Protein AF-A0A310SUK4-F1 (afdb_monomer)

pLDDT: mean 73.06, std 15.68, range [41.03, 94.56]

Solvent-accessible surface area (backbone atoms only — not comparable to full-atom values): 9564 Å² total; per-residue (Å²): 142,84,72,70,74,62,63,54,62,50,57,60,53,74,71,50,80,77,75,76,72,57,57,61,58,52,43,65,62,40,76,77,36,58,65,28,65,53,31,77,72,72,72,56,49,98,53,55,92,75,44,88,38,16,85,59,50,73,71,55,50,50,51,37,52,51,53,44,50,55,58,49,47,70,71,60,69,65,70,51,99,84,50,80,80,59,69,68,59,56,52,48,56,62,58,51,64,68,64,68,64,82,59,94,64,82,79,76,65,82,76,84,67,78,60,72,76,67,71,77,52,91,80,60,58,79,94,69,53,80,90,40,77,68,65,69,68,48,57,82,79,63,66,68,99,122

Secondary structure (DSSP, 8-state):
--STTHHHHHHHHHHHTTSS--HHHHHHHHTTSPB-HHHHHHS--TTGGG-SSB---HHHHHHHHHHHHHHHHHHH----TT-PPPHHHHHHHHHHHHHS------------PPPGGGGS-S---GGGS---HHHHH-TTTS----

InterPro domains:
  IPR000571 Zinc finger, CCCH-type [PS50103] (30-58)

Structure (mmCIF, N/CA/C/O backbone):
data_AF-A0A310SUK4-F1
#
_entry.id   AF-A0A310SUK4-F1
#
loop_
_atom_site.group_PDB
_atom_site.id
_atom_site.type_symbol
_atom_site.label_atom_id
_atom_site.label_alt_id
_atom_site.label_comp_id
_atom_site.label_asym_id
_atom_site.label_entity_id
_atom_site.label_seq_id
_atom_site.pdbx_PDB_ins_code
_atom_site.Cartn_x
_atom_site.Cartn_y
_atom_site.Cartn_z
_atom_site.occupancy
_atom_site.B_iso_or_equiv
_atom_site.auth_seq_id
_atom_site.auth_comp_id
_atom_site.auth_asym_id
_atom_site.auth_atom_id
_atom_site.pdbx_PDB_model_num
ATOM 1 N N . MET A 1 1 ? 23.719 1.588 -39.914 1.00 41.03 1 MET A N 1
ATOM 2 C CA . MET A 1 1 ? 23.801 2.744 -38.996 1.00 41.03 1 MET A CA 1
ATOM 3 C C . MET A 1 1 ? 22.376 2.987 -38.506 1.00 41.03 1 MET A C 1
ATOM 5 O O . MET A 1 1 ? 21.757 3.946 -38.916 1.00 41.03 1 MET A O 1
ATOM 9 N N . GLU A 1 2 ? 21.819 2.032 -37.750 1.00 47.81 2 GLU A N 1
ATOM 10 C CA . GLU A 1 2 ? 20.370 1.931 -37.449 1.00 47.81 2 GLU A CA 1
ATOM 11 C C . GLU A 1 2 ? 20.140 1.468 -35.995 1.00 47.81 2 GLU A C 1
ATOM 13 O O . GLU A 1 2 ? 19.254 0.678 -35.707 1.00 47.81 2 GLU A O 1
ATOM 18 N N . ILE A 1 3 ? 21.011 1.878 -35.067 1.00 46.72 3 ILE A N 1
ATOM 19 C CA . ILE A 1 3 ? 20.918 1.502 -33.637 1.00 46.72 3 ILE A CA 1
ATOM 20 C C . ILE A 1 3 ? 20.609 2.734 -32.762 1.00 46.72 3 ILE A C 1
ATOM 22 O O . ILE A 1 3 ? 20.245 2.612 -31.594 1.00 46.72 3 ILE A O 1
ATOM 26 N N . SER A 1 4 ? 20.705 3.937 -33.336 1.00 45.31 4 SER A N 1
ATOM 27 C CA . SER A 1 4 ? 20.603 5.201 -32.602 1.00 45.31 4 SER A CA 1
ATOM 28 C C . SER A 1 4 ? 19.164 5.702 -32.418 1.00 45.31 4 SER A C 1
ATOM 30 O O . SER A 1 4 ? 18.907 6.423 -31.462 1.00 45.31 4 SER A O 1
ATOM 32 N N . ASP A 1 5 ? 18.214 5.293 -33.267 1.00 50.06 5 ASP A N 1
ATOM 33 C CA . ASP A 1 5 ? 16.835 5.828 -33.265 1.00 50.06 5 ASP A CA 1
ATOM 34 C C . ASP A 1 5 ? 15.872 5.100 -32.307 1.00 50.06 5 ASP A C 1
ATOM 36 O O . ASP A 1 5 ? 14.727 5.516 -32.102 1.00 50.06 5 ASP A O 1
ATOM 40 N N . GLU A 1 6 ? 16.295 3.978 -31.726 1.00 49.41 6 GLU A N 1
ATOM 41 C CA . GLU A 1 6 ? 15.501 3.235 -30.736 1.00 49.41 6 GLU A CA 1
ATOM 42 C C . GLU A 1 6 ? 15.765 3.737 -29.306 1.00 49.41 6 GLU A C 1
ATOM 44 O O . GLU A 1 6 ? 14.847 3.781 -28.488 1.00 49.41 6 GLU A O 1
ATOM 49 N N . HIS A 1 7 ? 16.980 4.239 -29.046 1.00 47.38 7 HIS A N 1
ATOM 50 C CA . HIS A 1 7 ? 17.371 4.841 -27.765 1.00 47.38 7 HIS A CA 1
ATOM 51 C C . HIS A 1 7 ? 16.772 6.234 -27.514 1.00 47.38 7 HIS A C 1
ATOM 53 O O . HIS A 1 7 ? 16.741 6.691 -26.383 1.00 47.38 7 HIS A O 1
ATOM 59 N N . SER A 1 8 ? 16.279 6.940 -28.532 1.00 42.34 8 SER A N 1
ATOM 60 C CA . SER A 1 8 ? 15.606 8.231 -28.306 1.00 42.34 8 SER A CA 1
ATOM 61 C C . SER A 1 8 ? 14.113 8.072 -28.003 1.00 42.34 8 SER A C 1
ATOM 63 O O . SER A 1 8 ? 13.561 8.839 -27.221 1.00 42.34 8 SER A O 1
ATOM 65 N N . ARG A 1 9 ? 13.463 7.032 -28.547 1.00 49.94 9 ARG A N 1
ATOM 66 C CA . ARG A 1 9 ? 12.041 6.735 -28.285 1.00 49.94 9 ARG A CA 1
ATOM 67 C C . ARG A 1 9 ? 11.792 6.167 -26.886 1.00 49.94 9 ARG A C 1
ATOM 69 O O . ARG A 1 9 ? 10.697 6.320 -26.353 1.00 49.94 9 ARG A O 1
ATOM 76 N N . ASN A 1 10 ? 12.789 5.518 -26.286 1.00 45.78 10 ASN A N 1
ATOM 77 C CA . ASN A 1 10 ? 12.690 5.010 -24.917 1.00 45.78 10 ASN A CA 1
ATOM 78 C C . ASN A 1 10 ? 12.996 6.096 -23.855 1.00 45.78 10 ASN A C 1
ATOM 80 O O . ASN A 1 10 ? 12.380 6.072 -22.791 1.00 45.78 10 ASN A O 1
ATOM 84 N N . GLU A 1 11 ? 13.816 7.107 -24.161 1.00 45.19 11 GLU A N 1
ATOM 85 C CA . GLU A 1 11 ? 14.087 8.257 -23.281 1.00 45.19 11 GLU A CA 1
ATOM 86 C C . GLU A 1 11 ? 12.854 9.172 -23.120 1.00 45.19 11 GLU A C 1
ATOM 88 O O . GLU A 1 11 ? 12.536 9.586 -22.005 1.00 45.19 11 GLU A O 1
ATOM 93 N N . GLU A 1 12 ? 12.086 9.422 -24.190 1.00 42.16 12 GLU A N 1
ATOM 94 C CA . GLU A 1 12 ? 10.824 10.190 -24.118 1.00 42.16 12 GLU A CA 1
ATOM 95 C C . GLU A 1 12 ? 9.744 9.475 -23.284 1.00 42.16 12 GLU A C 1
ATOM 97 O O . GLU A 1 12 ? 8.929 10.121 -22.625 1.00 42.16 12 GLU A O 1
ATOM 102 N N . SER A 1 13 ? 9.793 8.141 -23.205 1.00 47.84 13 SER A N 1
ATOM 103 C CA . SER A 1 13 ? 8.885 7.351 -22.362 1.00 47.84 13 SER A CA 1
ATOM 104 C C . SER A 1 13 ? 9.195 7.442 -20.859 1.00 47.84 13 SER A C 1
ATOM 106 O O . SER A 1 13 ? 8.335 7.140 -20.031 1.00 47.84 13 SER A O 1
ATOM 108 N N . ARG A 1 14 ? 10.398 7.911 -20.485 1.00 47.94 14 ARG A N 1
ATOM 109 C CA . ARG A 1 14 ? 10.821 8.093 -19.085 1.00 47.94 14 ARG A CA 1
ATOM 110 C C . ARG A 1 14 ? 10.068 9.230 -18.384 1.00 47.94 14 ARG A C 1
ATOM 112 O O . ARG A 1 14 ? 10.015 9.253 -17.157 1.00 47.94 14 ARG A O 1
ATOM 119 N N . ILE A 1 15 ? 9.500 10.172 -19.143 1.00 45.66 15 ILE A N 1
ATOM 120 C CA . ILE A 1 15 ? 8.849 11.384 -18.612 1.00 45.66 15 ILE A CA 1
ATOM 121 C C . ILE A 1 15 ? 7.310 11.328 -18.730 1.00 45.66 15 ILE A C 1
ATOM 123 O O . ILE A 1 15 ? 6.623 12.081 -18.039 1.00 45.66 15 ILE A O 1
ATOM 127 N N . ASP A 1 16 ? 6.742 10.400 -19.508 1.00 47.91 16 ASP A N 1
ATOM 128 C CA . ASP A 1 16 ? 5.320 10.462 -19.896 1.00 47.91 16 ASP A CA 1
ATOM 129 C C . ASP A 1 16 ? 4.370 9.487 -19.165 1.00 47.91 16 ASP A C 1
ATOM 131 O O . ASP A 1 16 ? 3.154 9.652 -19.198 1.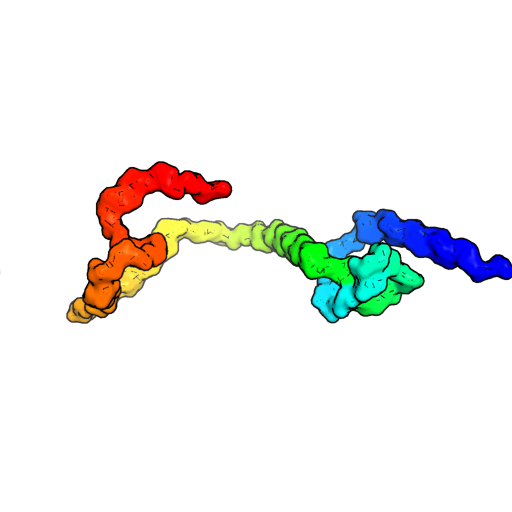00 47.91 16 ASP A O 1
ATOM 135 N N . SER A 1 17 ? 4.866 8.523 -18.378 1.00 52.19 17 SER A N 1
ATOM 136 C CA . SER A 1 17 ? 3.968 7.672 -17.561 1.00 52.19 17 SER A CA 1
ATOM 137 C C . SER A 1 17 ? 3.219 8.423 -16.444 1.00 52.19 17 SER A C 1
ATOM 139 O O . SER A 1 17 ? 2.376 7.831 -15.771 1.00 52.19 17 SER A O 1
ATOM 141 N N . SER A 1 18 ? 3.502 9.711 -16.230 1.00 52.47 18 SER A N 1
ATOM 142 C CA . SER A 1 18 ? 2.852 10.554 -15.220 1.00 52.47 18 SER A CA 1
ATOM 143 C C . SER A 1 18 ? 1.766 11.490 -15.771 1.00 52.47 18 SER A C 1
ATOM 145 O O . SER A 1 18 ? 1.032 12.076 -14.975 1.00 52.47 18 SER A O 1
ATOM 147 N N . HIS A 1 19 ? 1.595 11.607 -17.094 1.00 53.44 19 HIS A N 1
ATOM 148 C CA . HIS A 1 19 ? 0.638 12.541 -17.700 1.00 53.44 19 HIS A CA 1
ATOM 149 C C . HIS A 1 19 ? -0.622 11.825 -18.219 1.00 53.44 19 HIS A C 1
ATOM 151 O O . HIS A 1 19 ? -0.931 11.832 -19.405 1.00 53.44 19 HIS A O 1
ATOM 157 N N . GLY A 1 20 ? -1.407 11.239 -17.303 1.00 58.53 20 GLY A N 1
ATOM 158 C CA . GLY A 1 20 ? -2.840 10.996 -17.553 1.00 58.53 20 GLY A CA 1
ATOM 159 C C . GLY A 1 20 ? -3.348 9.552 -17.527 1.00 58.53 20 GLY A C 1
ATOM 160 O O . GLY A 1 20 ? -4.525 9.340 -17.812 1.00 58.53 20 GLY A O 1
ATOM 161 N N . ILE A 1 21 ? -2.529 8.562 -17.161 1.00 72.50 21 ILE A N 1
ATOM 162 C CA . ILE A 1 21 ? -3.017 7.186 -16.966 1.00 72.50 21 ILE A CA 1
ATOM 163 C C . ILE A 1 21 ? -3.713 7.079 -15.600 1.00 72.50 21 ILE A C 1
ATOM 165 O O . ILE A 1 21 ? -3.185 7.527 -14.581 1.00 72.50 21 ILE A O 1
A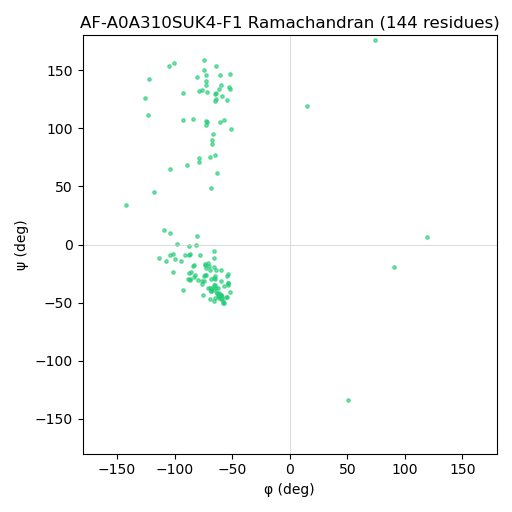TOM 169 N N . ASP A 1 22 ? -4.913 6.492 -15.569 1.00 83.19 22 ASP A N 1
ATOM 170 C CA . ASP A 1 22 ? -5.668 6.298 -14.328 1.00 83.19 22 ASP A CA 1
ATOM 171 C C . ASP A 1 22 ? -4.903 5.349 -13.375 1.00 83.19 22 ASP A C 1
ATOM 173 O O . ASP A 1 22 ? -4.596 4.219 -13.776 1.00 83.19 22 ASP A O 1
ATOM 177 N N . PRO A 1 23 ? -4.615 5.745 -12.115 1.00 85.94 23 PRO A N 1
ATOM 178 C CA . PRO A 1 23 ? -3.963 4.875 -11.132 1.00 85.94 23 PRO A CA 1
ATOM 179 C C . PRO A 1 23 ? -4.681 3.536 -10.925 1.00 85.94 23 PRO A C 1
ATOM 181 O O . PRO A 1 23 ? -4.032 2.550 -10.587 1.00 85.94 23 PRO A O 1
ATOM 184 N N . GLU A 1 24 ? -5.995 3.468 -11.152 1.00 89.19 24 GLU A N 1
ATOM 185 C CA . GLU A 1 24 ? -6.760 2.222 -11.050 1.00 89.19 24 GLU A CA 1
ATOM 186 C C . GLU A 1 24 ? -6.383 1.215 -12.149 1.00 89.19 24 GLU A C 1
ATOM 188 O O . GLU A 1 24 ? -6.266 0.015 -11.889 1.00 89.19 24 GLU A O 1
ATOM 193 N N . VAL A 1 25 ? -6.118 1.704 -13.364 1.00 88.81 25 VAL A N 1
ATOM 194 C CA . VAL A 1 25 ? -5.687 0.876 -14.500 1.00 88.81 25 VAL A CA 1
ATOM 195 C C . VAL A 1 25 ? -4.276 0.346 -14.260 1.00 88.81 25 VAL A C 1
ATOM 197 O O . VAL A 1 25 ? -4.055 -0.860 -14.381 1.00 88.81 25 VAL A O 1
ATOM 200 N N . ILE A 1 26 ? -3.356 1.219 -13.836 1.00 87.88 26 ILE A N 1
ATOM 201 C CA . ILE A 1 26 ? -1.974 0.841 -13.501 1.00 87.88 26 ILE A CA 1
ATOM 202 C C . ILE A 1 26 ? -1.976 -0.221 -12.404 1.00 87.88 26 ILE A C 1
ATOM 204 O O . ILE A 1 26 ? -1.331 -1.256 -12.537 1.00 87.88 26 ILE A O 1
ATOM 208 N N . LEU A 1 27 ? -2.738 -0.001 -11.331 1.00 90.62 27 LEU A N 1
ATOM 209 C CA . LEU A 1 27 ? -2.799 -0.934 -10.214 1.00 90.62 27 LEU A CA 1
ATOM 210 C C . LEU A 1 27 ? -3.290 -2.319 -10.652 1.00 90.62 27 LEU A C 1
ATOM 212 O O . LEU A 1 27 ? -2.716 -3.332 -10.248 1.00 90.62 27 LEU A O 1
ATOM 216 N N . LYS A 1 28 ? -4.337 -2.382 -11.480 1.00 89.56 28 LYS A N 1
ATOM 217 C CA . LYS A 1 28 ? -4.888 -3.650 -11.975 1.00 89.56 28 LYS A CA 1
ATOM 218 C C . LYS A 1 28 ? -3.875 -4.422 -12.821 1.00 89.56 28 LYS A C 1
ATOM 220 O O . LYS A 1 28 ? -3.777 -5.641 -12.696 1.00 89.56 28 LYS A O 1
ATOM 225 N N . GLU A 1 29 ? -3.143 -3.719 -13.675 1.00 87.38 29 GLU A N 1
ATOM 226 C CA . GLU A 1 29 ? -2.165 -4.328 -14.568 1.00 87.38 29 GLU A CA 1
ATOM 227 C C . GLU A 1 29 ? -0.884 -4.748 -13.829 1.00 87.38 29 GLU A C 1
ATOM 229 O O . GLU A 1 29 ? -0.388 -5.856 -14.027 1.00 87.38 29 GLU A O 1
ATOM 234 N N . GLU A 1 30 ? -0.369 -3.899 -12.943 1.00 89.81 30 GLU A N 1
ATOM 235 C CA . GLU A 1 30 ? 0.947 -4.075 -12.326 1.00 89.81 30 GLU A CA 1
ATOM 236 C C . GLU A 1 30 ? 0.918 -4.951 -11.069 1.00 89.81 30 GLU A C 1
ATOM 238 O O 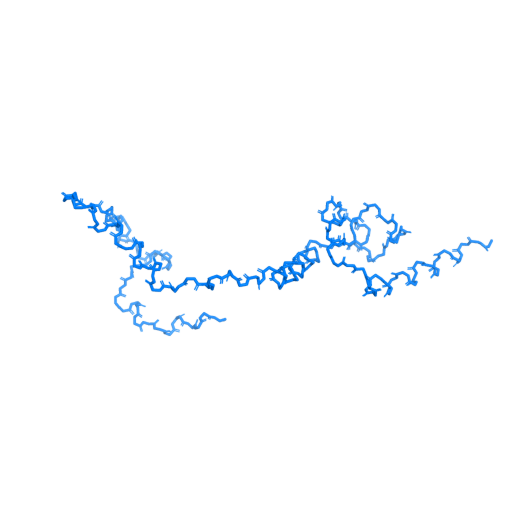. GLU A 1 30 ? 1.877 -5.675 -10.813 1.00 89.81 30 GLU A O 1
ATOM 243 N N . SER A 1 31 ? -0.187 -4.975 -10.313 1.00 89.19 31 SER A N 1
ATOM 244 C CA . SER A 1 31 ? -0.279 -5.751 -9.059 1.00 89.19 31 SER A CA 1
ATOM 245 C C . SER A 1 31 ? -0.158 -7.267 -9.238 1.00 89.19 31 SER A C 1
ATOM 247 O O . SER A 1 31 ? 0.177 -7.973 -8.288 1.00 89.19 31 SER A O 1
ATOM 249 N N . THR A 1 32 ? -0.425 -7.778 -10.443 1.00 89.69 32 THR A N 1
ATOM 250 C CA . THR A 1 32 ? -0.345 -9.214 -10.762 1.00 89.69 32 THR A CA 1
ATOM 251 C C . THR A 1 32 ? 0.950 -9.601 -11.477 1.00 89.69 32 THR A C 1
ATOM 253 O O . THR A 1 32 ? 1.266 -10.788 -11.591 1.00 89.69 32 THR A O 1
ATOM 256 N N . LYS A 1 33 ? 1.721 -8.615 -11.953 1.00 90.69 33 LYS A N 1
ATOM 257 C CA . LYS A 1 33 ? 2.988 -8.837 -12.651 1.00 90.69 33 LYS A CA 1
ATOM 258 C C . LYS A 1 33 ? 4.115 -9.089 -11.649 1.00 90.69 33 LYS A C 1
ATOM 260 O O . LYS A 1 33 ? 4.206 -8.484 -10.588 1.00 90.69 33 LYS A O 1
ATOM 265 N N . ILE A 1 34 ? 5.033 -9.974 -12.027 1.00 92.62 34 ILE A N 1
ATOM 266 C CA . ILE A 1 34 ? 6.272 -10.222 -11.277 1.00 92.62 34 ILE A CA 1
ATOM 267 C C . ILE A 1 34 ? 7.207 -9.016 -11.477 1.00 92.62 34 ILE A C 1
ATOM 269 O O . ILE A 1 34 ? 7.288 -8.530 -12.608 1.00 92.62 34 ILE A O 1
ATOM 273 N N . PRO A 1 35 ? 7.939 -8.547 -10.449 1.00 91.75 35 PRO A N 1
ATOM 274 C CA . PRO A 1 35 ? 8.850 -7.411 -10.577 1.00 91.75 35 PRO A CA 1
ATOM 275 C C . PRO A 1 35 ? 9.959 -7.640 -11.615 1.00 91.75 35 PRO A C 1
ATOM 277 O O . PRO A 1 35 ? 10.591 -8.698 -11.673 1.00 91.75 35 PRO A O 1
ATOM 280 N N . CYS A 1 36 ? 10.234 -6.613 -12.416 1.00 93.38 36 CYS A N 1
ATOM 281 C CA . CYS A 1 36 ? 11.301 -6.589 -13.406 1.00 93.38 36 CYS A CA 1
ATOM 282 C C . CYS A 1 36 ? 12.654 -6.479 -12.707 1.00 93.38 36 CYS A C 1
ATOM 284 O O . CYS A 1 36 ? 13.044 -5.414 -12.234 1.00 93.38 36 CYS A O 1
ATOM 286 N N . LYS A 1 37 ? 13.408 -7.581 -12.681 1.00 91.94 37 LYS A N 1
ATOM 287 C CA . LYS A 1 37 ? 14.726 -7.617 -12.035 1.00 91.94 37 LYS A CA 1
ATOM 288 C C . LYS A 1 37 ? 15.669 -6.532 -12.564 1.00 91.94 37 LYS A C 1
ATOM 290 O O . LYS A 1 37 ? 16.312 -5.871 -11.763 1.00 91.94 37 LYS A O 1
ATOM 295 N N . TRP A 1 38 ? 15.728 -6.354 -13.885 1.00 91.06 38 TRP A N 1
ATOM 296 C CA . TRP A 1 38 ? 16.631 -5.400 -14.537 1.00 91.06 38 TRP A CA 1
ATOM 297 C C . TRP A 1 38 ? 16.286 -3.952 -14.201 1.00 91.06 38 TRP A C 1
ATOM 299 O O . TRP A 1 38 ? 17.164 -3.222 -13.754 1.00 91.06 38 TRP A O 1
ATOM 309 N N . TYR A 1 39 ? 15.010 -3.576 -14.323 1.00 90.31 39 TYR A N 1
ATOM 310 C CA . TYR A 1 39 ? 14.556 -2.228 -13.983 1.00 90.31 39 TYR A CA 1
ATOM 311 C C . TYR A 1 39 ? 14.815 -1.911 -12.509 1.00 90.31 39 TYR A C 1
ATOM 313 O O . TYR A 1 39 ? 15.361 -0.866 -12.183 1.00 90.31 39 TYR A O 1
ATOM 321 N N . LEU A 1 40 ? 14.506 -2.849 -11.609 1.00 88.88 40 LEU A N 1
ATOM 322 C CA . LEU A 1 40 ? 14.682 -2.627 -10.175 1.00 88.88 40 LEU A CA 1
ATOM 323 C C . LEU A 1 40 ? 16.145 -2.639 -9.715 1.00 88.88 40 LEU A C 1
ATOM 325 O O . LEU A 1 40 ? 16.451 -2.029 -8.695 1.00 88.88 40 LEU A O 1
ATOM 329 N N . SER A 1 41 ? 17.047 -3.335 -10.417 1.00 89.69 41 SER A N 1
ATOM 330 C CA . SER A 1 41 ? 18.467 -3.381 -10.043 1.00 89.69 41 SER A CA 1
ATOM 331 C C . SER A 1 41 ? 19.319 -2.315 -10.726 1.00 89.69 41 SER A C 1
ATOM 333 O O . SER A 1 41 ? 20.245 -1.799 -10.110 1.00 89.69 41 SER A O 1
ATOM 335 N N . VAL A 1 42 ? 19.060 -2.043 -12.008 1.00 88.62 42 VAL A N 1
ATOM 336 C CA . VAL A 1 42 ? 19.880 -1.154 -12.850 1.00 88.62 42 VAL A CA 1
ATOM 337 C C . VAL A 1 42 ? 19.236 0.227 -12.991 1.00 88.62 42 VAL A C 1
ATOM 339 O O . VAL A 1 42 ? 19.941 1.196 -13.236 1.00 88.62 42 VAL A O 1
ATOM 342 N N . GLY A 1 43 ? 17.917 0.332 -12.807 1.00 84.56 43 GLY A N 1
ATOM 343 C CA . GLY A 1 43 ? 17.141 1.553 -13.046 1.00 84.56 43 GLY A CA 1
ATOM 344 C C . GLY A 1 43 ? 16.594 1.653 -14.471 1.00 84.56 43 GLY A C 1
ATOM 345 O O . GLY A 1 43 ? 15.598 2.336 -14.681 1.00 84.56 43 GLY A O 1
ATOM 346 N N . ASP A 1 44 ? 17.175 0.904 -15.414 1.00 85.62 44 ASP A N 1
ATOM 347 C CA . ASP A 1 44 ? 16.786 0.907 -16.822 1.00 85.62 44 ASP A CA 1
ATOM 348 C C . ASP A 1 44 ? 16.391 -0.489 -17.312 1.00 85.62 44 ASP A C 1
ATOM 350 O O . ASP A 1 44 ? 16.978 -1.515 -16.949 1.00 85.62 44 ASP A O 1
ATOM 354 N N . CYS A 1 45 ? 15.375 -0.530 -18.173 1.00 87.56 45 CYS A N 1
ATOM 355 C CA . CYS A 1 45 ? 14.912 -1.746 -18.826 1.00 87.56 45 CYS A CA 1
ATOM 356 C C . CYS A 1 45 ? 14.899 -1.555 -20.340 1.00 87.56 45 CYS A C 1
ATOM 358 O O . CYS A 1 45 ? 14.214 -0.668 -20.843 1.00 87.56 45 CYS A O 1
ATOM 360 N N . ALA A 1 46 ? 15.569 -2.447 -21.072 1.00 87.94 46 ALA A N 1
ATOM 361 C CA . ALA A 1 46 ? 15.607 -2.411 -22.536 1.00 87.94 46 ALA A CA 1
ATOM 362 C C . ALA A 1 46 ? 14.218 -2.534 -23.196 1.00 87.94 46 ALA A C 1
ATOM 364 O O . ALA A 1 46 ? 14.042 -2.118 -24.335 1.00 87.94 46 ALA A O 1
ATOM 365 N N . PHE A 1 47 ? 13.230 -3.091 -22.487 1.00 85.19 47 PHE A N 1
ATOM 366 C CA . PHE A 1 47 ? 11.861 -3.255 -22.987 1.00 85.19 47 PHE A CA 1
ATOM 367 C C . PHE A 1 47 ? 10.963 -2.030 -22.745 1.00 85.19 47 PHE A C 1
ATOM 369 O O . PHE A 1 47 ? 9.837 -2.004 -23.242 1.00 85.19 47 PHE A O 1
ATOM 376 N N . GLY A 1 48 ? 11.433 -1.027 -21.989 1.00 83.81 48 GLY A N 1
ATOM 377 C CA . GLY A 1 48 ? 10.672 0.187 -21.683 1.00 83.81 48 GLY A CA 1
ATOM 378 C C . GLY A 1 48 ? 9.262 -0.111 -21.157 1.00 83.81 48 GLY A C 1
ATOM 379 O O . GLY A 1 48 ? 9.074 -0.990 -20.316 1.00 83.81 48 GLY A O 1
ATOM 380 N N . LEU A 1 49 ? 8.260 0.593 -21.689 1.00 75.38 49 LEU A N 1
ATOM 381 C CA . LEU A 1 49 ? 6.842 0.413 -21.336 1.00 75.38 49 LEU A CA 1
ATOM 382 C C . LEU A 1 49 ? 6.235 -0.908 -21.839 1.00 75.38 49 LEU A C 1
ATOM 384 O O . LEU A 1 49 ? 5.212 -1.349 -21.327 1.00 75.38 49 LEU A O 1
ATOM 388 N N . GLY A 1 50 ? 6.863 -1.566 -22.818 1.00 81.06 50 GLY A N 1
ATOM 389 C CA . GLY A 1 50 ? 6.438 -2.877 -23.321 1.00 81.06 50 GLY A CA 1
ATOM 390 C C . GL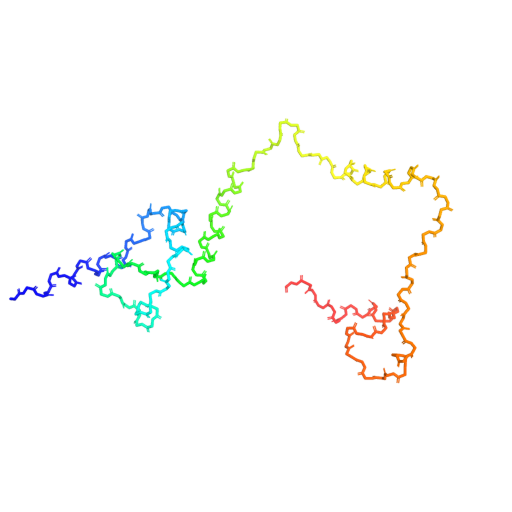Y A 1 50 ? 6.898 -4.048 -22.446 1.00 81.06 50 GLY A C 1
ATOM 391 O O . GLY A 1 50 ? 6.768 -5.207 -22.847 1.00 81.06 50 GLY A O 1
ATOM 392 N N . CYS A 1 51 ? 7.486 -3.776 -21.277 1.00 88.56 51 CYS A N 1
ATOM 393 C CA . CYS A 1 51 ? 7.988 -4.811 -20.391 1.00 88.56 51 CYS A CA 1
ATOM 394 C C . CYS A 1 51 ? 6.848 -5.689 -19.855 1.00 88.56 51 CYS A C 1
ATOM 396 O O . CYS A 1 51 ? 5.856 -5.221 -19.299 1.00 88.56 51 CYS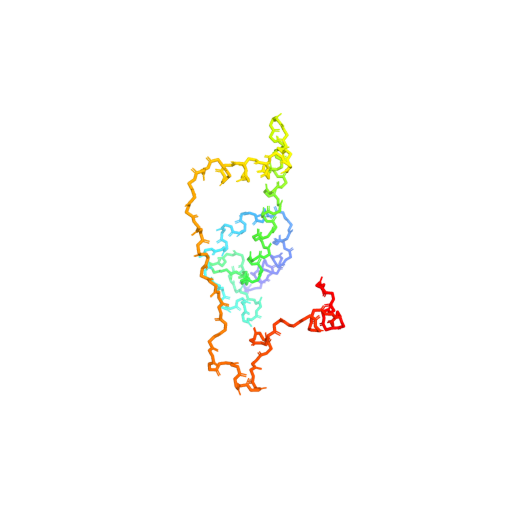 A O 1
ATOM 398 N N . ARG A 1 52 ? 7.019 -7.010 -19.971 1.00 89.25 52 ARG A N 1
ATOM 399 C CA . ARG A 1 52 ? 6.070 -7.994 -19.424 1.00 89.25 52 ARG A CA 1
ATOM 400 C C . ARG A 1 52 ? 6.109 -8.070 -17.888 1.00 89.25 52 ARG A C 1
ATOM 402 O O . ARG A 1 52 ? 5.209 -8.646 -17.281 1.00 89.25 52 ARG A O 1
ATOM 409 N N . TYR A 1 53 ? 7.159 -7.533 -17.273 1.00 91.38 53 TYR A N 1
ATOM 410 C CA . TYR A 1 53 ? 7.392 -7.542 -15.832 1.00 91.38 53 TYR A CA 1
ATOM 411 C C . TYR A 1 53 ? 7.114 -6.166 -15.231 1.00 91.38 53 TYR A C 1
ATOM 413 O O . TYR A 1 53 ? 7.271 -5.155 -15.908 1.00 91.38 53 TYR A O 1
ATOM 421 N N . SER A 1 54 ? 6.753 -6.126 -13.950 1.00 91.38 54 SER A N 1
ATOM 422 C CA . SER A 1 54 ? 6.384 -4.877 -13.297 1.00 91.38 54 SER A CA 1
ATOM 423 C C . SER A 1 54 ? 7.586 -3.975 -13.056 1.00 91.38 54 SER A C 1
ATOM 425 O O . SER A 1 54 ? 8.601 -4.403 -12.504 1.00 91.38 54 SER A O 1
ATOM 427 N N . HIS A 1 55 ? 7.466 -2.707 -13.432 1.00 90.38 55 HIS A N 1
ATOM 428 C CA . HIS A 1 55 ? 8.441 -1.670 -13.079 1.00 90.38 55 HIS A CA 1
ATOM 429 C C . HIS A 1 55 ? 8.135 -1.023 -11.721 1.00 90.38 55 HIS A C 1
ATOM 431 O O . HIS A 1 55 ? 8.896 -0.189 -11.237 1.00 90.38 55 HIS A O 1
ATOM 437 N N . TYR A 1 56 ? 7.052 -1.442 -11.068 1.00 90.19 56 TYR A N 1
ATOM 438 C CA . TYR A 1 56 ? 6.640 -0.934 -9.774 1.00 90.19 56 TYR A CA 1
ATOM 439 C C . TYR A 1 56 ? 7.210 -1.806 -8.660 1.00 90.19 56 TYR A C 1
ATOM 441 O O . TYR A 1 56 ? 7.096 -3.032 -8.649 1.00 90.19 56 TYR A O 1
ATOM 449 N N . THR A 1 57 ? 7.830 -1.152 -7.683 1.00 89.81 57 THR A N 1
ATOM 450 C CA . THR A 1 57 ? 8.232 -1.818 -6.443 1.00 89.81 57 THR A CA 1
ATOM 451 C C . THR A 1 57 ? 7.006 -2.079 -5.558 1.00 89.81 57 THR A C 1
ATOM 453 O O . THR A 1 57 ? 6.005 -1.366 -5.679 1.00 89.81 57 THR A O 1
ATOM 456 N N . PRO A 1 58 ? 7.065 -3.037 -4.613 1.00 90.12 58 PRO A N 1
ATOM 457 C CA . PRO A 1 58 ? 5.967 -3.256 -3.671 1.00 90.12 58 PRO A CA 1
ATOM 458 C C . PRO A 1 58 ? 5.507 -1.980 -2.931 1.00 90.12 58 PRO A C 1
ATOM 460 O O . PRO A 1 58 ? 4.299 -1.766 -2.846 1.00 90.12 58 PRO A O 1
ATOM 463 N N . PRO A 1 59 ? 6.404 -1.073 -2.479 1.00 90.94 59 PRO A N 1
ATOM 464 C CA . PRO A 1 59 ? 5.993 0.219 -1.923 1.00 90.94 59 PRO A CA 1
ATOM 465 C C . PRO A 1 59 ? 5.245 1.125 -2.914 1.00 90.94 59 PRO A C 1
ATOM 467 O O . PRO A 1 59 ? 4.293 1.794 -2.524 1.00 90.94 59 PRO A O 1
ATOM 470 N N . MET A 1 60 ? 5.629 1.139 -4.195 1.00 89.81 60 MET A N 1
ATOM 471 C CA . MET A 1 60 ? 4.919 1.925 -5.215 1.00 89.81 60 MET A CA 1
ATOM 472 C C . MET A 1 60 ? 3.520 1.361 -5.491 1.00 89.81 60 MET A C 1
ATOM 474 O O . MET A 1 60 ? 2.570 2.126 -5.637 1.00 89.81 60 MET A O 1
ATOM 478 N N . ILE A 1 61 ? 3.375 0.030 -5.519 1.00 91.31 61 ILE A N 1
ATOM 479 C CA . ILE A 1 61 ? 2.064 -0.627 -5.624 1.00 91.31 61 ILE A CA 1
ATOM 480 C C . ILE A 1 61 ? 1.186 -0.278 -4.416 1.00 91.31 61 ILE A C 1
ATOM 482 O O . ILE A 1 61 ? 0.007 0.020 -4.592 1.00 91.31 61 ILE A O 1
ATOM 486 N N . TRP A 1 62 ? 1.751 -0.263 -3.205 1.00 93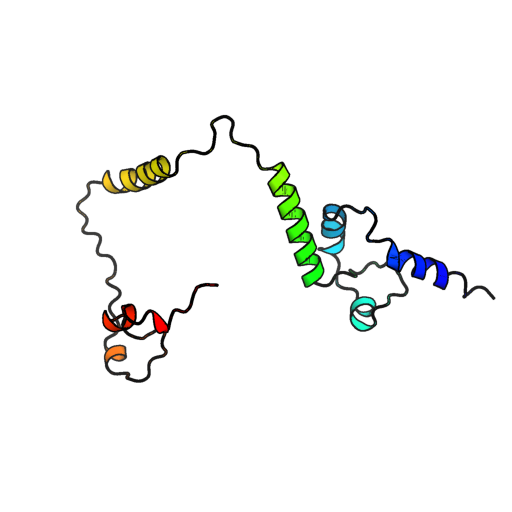.12 62 TRP A N 1
ATOM 487 C CA . TRP A 1 62 ? 1.022 0.129 -1.996 1.00 93.12 62 TRP A CA 1
ATOM 488 C C . TRP A 1 62 ? 0.493 1.566 -2.074 1.00 93.12 62 TRP A C 1
ATOM 490 O O . TRP A 1 62 ? -0.668 1.825 -1.757 1.00 93.12 62 TRP A O 1
ATOM 500 N N . GLU A 1 63 ? 1.308 2.501 -2.564 1.00 93.06 63 GLU A N 1
ATOM 501 C CA . GLU A 1 63 ? 0.867 3.887 -2.732 1.00 93.06 63 GLU A CA 1
ATOM 502 C C . GLU A 1 63 ? -0.245 4.006 -3.788 1.00 93.06 63 GLU A C 1
ATOM 504 O O . GLU A 1 63 ? -1.237 4.700 -3.563 1.00 93.06 63 GLU A O 1
ATOM 509 N N . LEU A 1 64 ? -0.162 3.255 -4.893 1.00 90.88 64 LEU A N 1
ATOM 510 C CA . LEU A 1 64 ? -1.252 3.181 -5.874 1.00 90.88 64 LEU A CA 1
ATOM 511 C C . LEU A 1 64 ? -2.552 2.647 -5.254 1.00 90.88 64 LEU A C 1
ATOM 513 O O . LEU A 1 64 ? -3.617 3.219 -5.485 1.00 90.88 64 LEU A O 1
ATOM 517 N N . GLN A 1 65 ? -2.479 1.593 -4.434 1.00 94.00 65 GLN A N 1
ATOM 518 C CA . GLN A 1 65 ? -3.643 1.052 -3.719 1.00 94.00 65 GLN A CA 1
ATOM 519 C C . GLN A 1 65 ? -4.281 2.100 -2.811 1.00 94.00 65 GLN A C 1
ATOM 521 O O . GLN A 1 65 ? -5.500 2.282 -2.835 1.00 94.00 65 GLN A O 1
ATOM 526 N N . ARG A 1 66 ? -3.461 2.826 -2.047 1.00 94.56 66 ARG A N 1
ATOM 527 C CA . ARG A 1 66 ? -3.918 3.906 -1.171 1.00 94.56 66 ARG A CA 1
ATOM 528 C C . ARG A 1 66 ? -4.624 5.011 -1.960 1.00 94.56 66 ARG A C 1
ATOM 530 O O . ARG A 1 66 ? -5.713 5.431 -1.568 1.00 94.56 66 ARG A O 1
ATOM 537 N N . LEU A 1 67 ? -4.047 5.457 -3.076 1.00 91.31 67 LEU A N 1
ATOM 538 C CA . LEU A 1 67 ? -4.636 6.495 -3.928 1.00 91.31 67 LEU A CA 1
ATOM 539 C C . LEU A 1 67 ? -5.989 6.064 -4.513 1.00 91.31 67 LEU A C 1
ATOM 541 O O . LEU A 1 67 ? -6.955 6.831 -4.471 1.00 91.31 67 LEU A O 1
ATOM 545 N N . VAL A 1 68 ? -6.082 4.828 -5.011 1.00 92.38 68 VAL A N 1
ATOM 546 C CA . VAL A 1 68 ? -7.337 4.260 -5.532 1.00 92.38 68 VAL A CA 1
ATOM 547 C C . VAL A 1 68 ? -8.388 4.148 -4.425 1.00 92.38 68 VAL A C 1
ATOM 549 O O . VAL A 1 68 ? -9.542 4.521 -4.639 1.00 92.38 68 VAL A O 1
ATOM 552 N N . ALA A 1 69 ? -8.003 3.717 -3.220 1.00 91.69 69 ALA A N 1
ATOM 553 C CA . ALA A 1 69 ? -8.909 3.615 -2.078 1.00 91.69 69 ALA A CA 1
ATOM 554 C C . ALA A 1 69 ? -9.494 4.979 -1.673 1.00 91.69 69 ALA A C 1
ATOM 556 O O . ALA A 1 69 ? -10.707 5.090 -1.506 1.00 91.69 69 ALA A O 1
ATOM 557 N N . ILE A 1 70 ? -8.667 6.028 -1.588 1.00 89.69 70 ILE A N 1
ATOM 558 C CA . ILE A 1 70 ? -9.121 7.395 -1.270 1.00 89.69 70 ILE A CA 1
ATOM 559 C C . ILE A 1 70 ? -10.095 7.906 -2.342 1.00 89.69 70 ILE A C 1
ATOM 561 O O . ILE A 1 70 ? -11.147 8.461 -2.018 1.00 89.69 70 ILE A O 1
ATOM 565 N N . ARG A 1 71 ? -9.784 7.686 -3.628 1.00 87.75 71 ARG A N 1
ATOM 566 C CA . ARG A 1 71 ? -10.667 8.079 -4.738 1.00 87.75 71 ARG A CA 1
ATOM 567 C C . ARG A 1 71 ? -11.998 7.324 -4.711 1.00 87.75 71 ARG A C 1
ATOM 569 O O . ARG A 1 71 ? -13.027 7.894 -5.053 1.00 87.75 71 ARG A O 1
ATOM 576 N N . ASN A 1 72 ? -11.996 6.051 -4.336 1.00 86.19 72 ASN A N 1
ATOM 577 C CA . ASN A 1 72 ? -13.227 5.270 -4.259 1.00 86.19 72 ASN A CA 1
ATOM 578 C C . ASN A 1 72 ? -14.049 5.621 -3.013 1.00 86.19 72 ASN A C 1
ATOM 580 O O . ASN A 1 72 ? -15.270 5.675 -3.109 1.00 86.19 72 ASN A O 1
ATOM 584 N N . GLN A 1 73 ? -13.418 5.963 -1.887 1.00 79.25 73 GLN A N 1
ATOM 585 C CA . GLN A 1 73 ? -14.121 6.488 -0.710 1.00 79.25 73 GLN A CA 1
ATOM 586 C C . GLN A 1 73 ? -14.877 7.782 -1.021 1.00 79.25 73 GLN A C 1
ATOM 588 O O . GLN A 1 73 ? -16.041 7.902 -0.656 1.00 79.25 73 GLN A O 1
ATOM 593 N N . SER A 1 74 ? -14.281 8.724 -1.760 1.00 69.62 74 SER A N 1
ATOM 594 C CA . SER A 1 74 ? -14.992 9.956 -2.132 1.00 69.62 74 SER A CA 1
ATOM 595 C C . SER A 1 74 ? -16.197 9.703 -3.045 1.00 69.62 74 SER A C 1
ATOM 597 O O . SER A 1 74 ? -17.185 10.427 -2.952 1.00 69.62 74 SER A O 1
ATOM 599 N N . LYS A 1 75 ? -16.159 8.647 -3.870 1.00 67.19 75 LYS A N 1
ATOM 600 C CA . LYS A 1 75 ? -17.311 8.180 -4.664 1.00 67.19 75 LYS A CA 1
ATOM 601 C C . LYS A 1 75 ? -18.365 7.448 -3.817 1.00 67.19 75 LYS A C 1
ATOM 603 O O . LYS A 1 75 ? -19.532 7.440 -4.193 1.00 67.19 75 LYS A O 1
ATOM 608 N N . LEU A 1 76 ? -17.960 6.832 -2.703 1.00 61.28 76 LEU A N 1
ATOM 609 C CA . LEU A 1 76 ? -18.809 6.046 -1.798 1.00 61.28 76 LEU A CA 1
ATOM 610 C C . LEU A 1 76 ? -19.303 6.819 -0.569 1.00 61.28 76 LEU A C 1
ATOM 612 O O . LEU A 1 76 ? -20.059 6.251 0.215 1.00 61.28 76 LEU A O 1
ATOM 616 N N . ASN A 1 77 ? -18.958 8.103 -0.420 1.00 62.88 77 ASN A N 1
ATOM 617 C CA . ASN A 1 77 ? -19.584 9.025 0.537 1.00 62.88 77 ASN A CA 1
ATOM 618 C C . ASN A 1 77 ? -21.041 9.344 0.133 1.00 62.88 77 ASN A C 1
ATOM 620 O O . ASN A 1 77 ? -21.463 10.497 0.075 1.00 62.88 77 ASN A O 1
ATOM 624 N N . VAL A 1 78 ? -21.809 8.304 -0.176 1.00 60.16 78 VAL A N 1
ATOM 625 C CA . VAL A 1 78 ? -23.258 8.322 -0.243 1.00 60.16 78 VAL A CA 1
ATOM 626 C C . VAL A 1 78 ? -23.717 8.415 1.201 1.00 60.16 78 VAL A C 1
ATOM 628 O O . VAL A 1 78 ? -23.623 7.456 1.966 1.00 60.16 78 VAL A O 1
ATOM 631 N N . THR A 1 79 ? -24.177 9.595 1.601 1.00 60.50 79 THR A N 1
ATOM 632 C CA . THR A 1 79 ? -24.994 9.713 2.803 1.00 60.50 79 THR A CA 1
ATOM 633 C C . THR A 1 79 ? -26.172 8.751 2.623 1.00 60.50 79 THR A C 1
ATOM 635 O O . THR A 1 79 ? -26.851 8.857 1.597 1.00 60.50 79 THR A O 1
ATOM 638 N N . PRO A 1 80 ? -26.418 7.806 3.549 1.00 67.56 80 PRO A N 1
ATOM 639 C CA . PRO A 1 80 ? -27.639 7.014 3.509 1.00 67.56 80 PRO A CA 1
ATOM 640 C C . PRO A 1 80 ? -28.831 7.969 3.404 1.00 67.56 80 PRO A C 1
ATOM 642 O O . PRO A 1 80 ? -28.782 9.067 3.961 1.00 67.56 80 PRO A O 1
ATOM 645 N N . GLU A 1 81 ? -29.896 7.575 2.711 1.00 67.31 81 GLU A N 1
ATOM 646 C CA . GLU A 1 81 ? -31.087 8.419 2.483 1.00 67.31 81 GLU A CA 1
ATOM 647 C C . GLU A 1 81 ? -31.669 8.968 3.804 1.00 67.31 81 GLU A C 1
ATOM 649 O O . GLU A 1 81 ? -32.248 10.053 3.844 1.00 67.31 81 GLU A O 1
ATOM 654 N N . ASN A 1 82 ? -31.414 8.254 4.905 1.00 75.00 82 ASN A N 1
ATOM 655 C CA . ASN A 1 82 ? -31.874 8.544 6.259 1.00 75.00 82 ASN A CA 1
ATOM 656 C C . ASN A 1 82 ? -30.775 9.136 7.170 1.00 75.00 82 ASN A C 1
ATOM 658 O O . ASN A 1 82 ? -30.979 9.250 8.376 1.00 75.00 82 ASN A O 1
ATOM 662 N N . GLY A 1 83 ? -29.617 9.515 6.622 1.00 77.56 83 GLY A N 1
ATOM 663 C CA . GLY A 1 83 ? -28.454 9.951 7.396 1.00 77.56 83 GLY A CA 1
ATOM 664 C C . GLY A 1 83 ? -27.726 8.801 8.099 1.00 77.56 83 GLY A C 1
ATOM 665 O O . GLY A 1 83 ? -28.123 7.639 8.026 1.00 77.56 83 GLY A O 1
ATOM 666 N N . TRP A 1 84 ? -26.614 9.121 8.761 1.00 77.81 84 TRP A N 1
ATOM 667 C CA . TRP A 1 84 ? -25.931 8.163 9.632 1.00 77.81 84 TRP A CA 1
ATOM 668 C C . TRP A 1 84 ? -26.710 8.045 10.952 1.00 77.81 84 TRP A C 1
ATOM 670 O O . TRP A 1 84 ? -27.069 9.084 11.513 1.00 77.81 84 TRP A O 1
ATOM 680 N N . PRO A 1 85 ? -26.986 6.826 11.451 1.00 83.81 85 PRO A N 1
ATOM 681 C CA . PRO A 1 85 ? -27.660 6.648 12.733 1.00 83.81 85 PRO A CA 1
ATOM 682 C C . PRO A 1 85 ? -26.846 7.273 13.872 1.00 83.81 85 PRO A C 1
ATOM 684 O O . PRO A 1 85 ? -25.613 7.287 13.837 1.00 83.81 85 PRO A O 1
ATOM 687 N N . ASN A 1 86 ? -27.545 7.813 14.874 1.00 86.38 86 ASN A N 1
ATOM 688 C CA . ASN A 1 86 ? -26.912 8.452 16.023 1.00 86.38 86 ASN A CA 1
ATOM 689 C C . ASN A 1 86 ? -26.090 7.407 16.808 1.00 86.38 86 ASN A C 1
ATOM 691 O O . ASN A 1 86 ? -26.630 6.345 17.131 1.00 86.38 86 ASN A O 1
ATOM 695 N N . PRO A 1 87 ? -24.812 7.676 17.141 1.00 84.00 87 PRO A N 1
ATOM 696 C CA . PRO A 1 87 ? -24.003 6.772 17.960 1.00 84.00 87 PRO A CA 1
ATOM 697 C C . PRO A 1 87 ? -24.665 6.387 19.291 1.00 84.00 87 PRO A C 1
ATOM 699 O O . PRO A 1 87 ? -24.507 5.248 19.728 1.00 84.00 87 PRO A O 1
ATOM 702 N N . ASP A 1 88 ? -25.437 7.286 19.905 1.00 86.12 88 ASP A N 1
ATOM 703 C CA . ASP A 1 88 ? -26.117 7.006 21.174 1.00 86.12 88 ASP A CA 1
ATOM 704 C C . ASP A 1 88 ? -27.180 5.903 21.030 1.00 86.12 88 ASP A C 1
ATOM 706 O O . ASP A 1 88 ? -27.339 5.073 21.927 1.00 86.12 88 ASP A O 1
ATOM 710 N N . ASP A 1 89 ? -27.860 5.838 19.881 1.00 83.56 89 ASP A N 1
ATOM 711 C CA . ASP A 1 89 ? -28.888 4.828 19.608 1.00 83.56 89 ASP A CA 1
ATOM 712 C C . ASP A 1 89 ? -28.264 3.437 19.405 1.00 83.56 89 ASP A C 1
ATOM 714 O O . ASP A 1 89 ? -28.796 2.439 19.893 1.00 83.56 89 ASP A O 1
ATOM 718 N N . ILE A 1 90 ? -27.093 3.376 18.759 1.00 84.31 90 ILE A N 1
ATOM 719 C CA . ILE A 1 90 ? -26.326 2.134 18.550 1.00 84.31 90 ILE A CA 1
ATOM 720 C C . ILE A 1 90 ? -25.842 1.570 19.889 1.00 84.31 90 ILE A C 1
ATOM 722 O O . ILE A 1 90 ? -25.962 0.374 20.157 1.00 84.31 90 ILE A O 1
ATOM 726 N N . ILE A 1 91 ? -25.284 2.440 20.737 1.00 87.50 91 ILE A N 1
ATOM 727 C CA . ILE A 1 91 ? -24.827 2.076 22.081 1.00 87.50 91 ILE A CA 1
ATOM 728 C C . ILE A 1 91 ? -26.006 1.491 22.860 1.00 87.50 91 ILE A C 1
ATOM 730 O O . ILE A 1 91 ? -25.911 0.393 23.409 1.00 87.50 91 ILE A O 1
ATOM 734 N N . LYS A 1 92 ? -27.137 2.195 22.860 1.00 86.62 92 LYS A N 1
ATOM 735 C CA . LYS A 1 92 ? -28.337 1.784 23.576 1.00 86.62 92 LYS A CA 1
ATOM 736 C C . LYS A 1 92 ? -28.832 0.398 23.141 1.00 86.62 92 LYS A C 1
ATOM 738 O O . LYS A 1 92 ? -28.991 -0.466 23.998 1.00 86.62 92 LYS A O 1
ATOM 743 N N . GLU A 1 93 ? -28.983 0.148 21.839 1.00 84.75 93 GLU A N 1
ATOM 744 C CA . GLU A 1 93 ? -29.410 -1.157 21.304 1.00 84.75 93 GLU A CA 1
ATOM 745 C C . GLU A 1 93 ? -28.502 -2.307 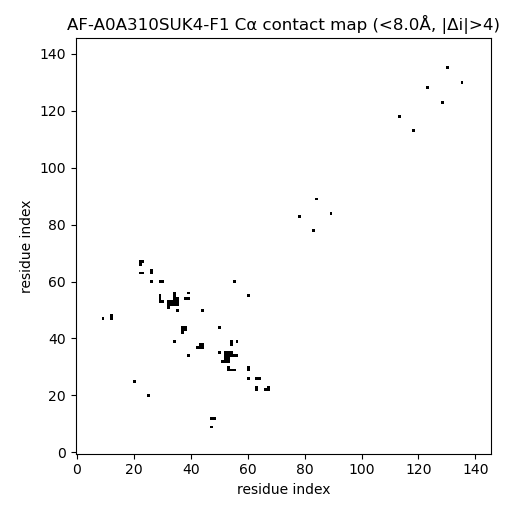21.776 1.00 84.75 93 GLU A C 1
ATOM 747 O O . GLU A 1 93 ? -28.976 -3.358 22.218 1.00 84.75 93 GLU A O 1
ATOM 752 N N . TYR A 1 94 ? -27.184 -2.100 21.731 1.00 80.38 94 TYR A N 1
ATOM 753 C CA . TYR A 1 94 ? -26.213 -3.130 22.093 1.00 80.38 94 TYR A CA 1
ATOM 754 C C . TYR A 1 94 ? -26.229 -3.463 23.593 1.00 80.38 94 TYR A C 1
ATOM 756 O O . TYR A 1 94 ? -26.126 -4.629 23.981 1.00 80.38 94 TYR A O 1
ATOM 764 N N . PHE A 1 95 ? -26.366 -2.452 24.454 1.00 77.69 95 PHE A N 1
ATOM 765 C CA . PHE A 1 95 ? -26.367 -2.648 25.906 1.00 77.69 95 PHE A CA 1
ATOM 766 C C . PHE A 1 95 ? -27.734 -3.089 26.463 1.00 77.69 95 PHE A C 1
ATOM 768 O O . PHE A 1 95 ? -27.785 -3.786 27.481 1.00 77.69 95 PHE A O 1
ATOM 775 N N . GLU A 1 96 ? -28.841 -2.764 25.794 1.00 69.12 96 GLU A N 1
ATOM 776 C CA . GLU A 1 96 ? -30.192 -3.189 26.196 1.00 69.12 96 GLU A CA 1
ATOM 777 C C . GLU A 1 96 ? -30.487 -4.662 25.857 1.00 69.12 96 GLU A C 1
ATOM 779 O O . GLU A 1 96 ? -31.163 -5.361 26.621 1.00 69.12 96 GLU A O 1
ATOM 784 N N . ASN A 1 97 ? -29.901 -5.191 24.779 1.00 59.47 97 ASN A N 1
ATOM 785 C CA . ASN A 1 97 ? -30.048 -6.606 24.422 1.00 59.47 97 ASN A CA 1
ATOM 786 C C . ASN A 1 97 ? -29.350 -7.560 25.413 1.00 59.47 97 ASN A C 1
ATOM 788 O O . ASN A 1 97 ? -29.842 -8.664 25.644 1.00 59.47 97 ASN A O 1
ATOM 792 N N . ASN A 1 98 ? -28.261 -7.128 26.061 1.00 53.88 98 ASN A N 1
ATOM 793 C CA . ASN A 1 98 ? -27.525 -7.946 27.040 1.00 53.88 98 ASN A CA 1
ATOM 794 C C . ASN A 1 98 ? -28.124 -7.900 28.455 1.00 53.88 98 ASN A C 1
ATOM 796 O O . ASN A 1 98 ? -27.820 -8.752 29.286 1.00 53.88 98 ASN A O 1
ATOM 800 N N . THR A 1 99 ? -28.956 -6.902 28.755 1.00 51.59 99 THR A N 1
ATOM 801 C CA . THR A 1 99 ? -29.577 -6.731 30.081 1.00 51.59 99 THR A CA 1
ATOM 802 C C . THR A 1 99 ? -30.971 -7.355 30.172 1.00 51.59 99 THR A C 1
ATOM 804 O O . THR A 1 99 ? -31.473 -7.584 31.272 1.00 51.59 99 THR A O 1
ATOM 807 N N . SER A 1 100 ? -31.576 -7.697 29.030 1.00 51.19 100 SER A N 1
ATOM 808 C CA . SER A 1 100 ? -32.904 -8.322 28.954 1.00 51.19 100 SER A CA 1
ATOM 809 C C . SER A 1 100 ? -32.884 -9.844 29.160 1.00 51.19 100 SER A C 1
ATOM 811 O O . SER A 1 100 ? -33.915 -10.428 29.497 1.00 51.19 100 SER A O 1
ATOM 813 N N . THR A 1 101 ? -31.728 -10.509 29.034 1.00 51.16 101 THR A N 1
ATOM 814 C CA . THR A 1 101 ? -31.556 -11.888 29.516 1.00 51.16 101 THR A CA 1
ATOM 815 C C . THR A 1 101 ? -31.350 -11.864 31.026 1.00 51.16 101 THR A C 1
ATOM 817 O O . THR A 1 101 ? -30.246 -12.034 31.539 1.00 51.16 101 THR A O 1
ATOM 820 N N . SER A 1 102 ? -32.446 -11.623 31.745 1.00 52.19 102 SER A N 1
ATOM 821 C CA . SER A 1 102 ? -32.590 -11.937 33.164 1.00 52.19 102 SER A CA 1
ATOM 822 C C . SER A 1 102 ? -32.531 -13.457 33.342 1.00 52.19 102 SER A C 1
ATOM 824 O O . SER A 1 102 ? -33.532 -14.148 33.499 1.00 52.19 102 SER A O 1
ATOM 826 N N . SER A 1 103 ? -31.324 -13.992 33.276 1.00 47.91 103 SER A N 1
ATOM 827 C CA . SER A 1 103 ? -30.963 -15.269 33.863 1.00 47.91 103 SER A CA 1
ATOM 828 C C . SER A 1 103 ? -29.816 -14.944 34.795 1.00 47.91 103 SER A C 1
ATOM 830 O O . SER A 1 103 ? -28.753 -14.513 34.359 1.00 47.91 103 SER A O 1
ATOM 832 N N . THR A 1 104 ? -30.082 -15.070 36.089 1.00 52.44 104 THR A N 1
ATOM 833 C CA . THR A 1 104 ? -29.114 -15.032 37.184 1.00 52.44 104 THR A CA 1
ATOM 834 C C . THR A 1 104 ? -28.135 -16.202 37.062 1.00 52.44 104 THR A C 1
ATOM 836 O O . THR A 1 104 ? -28.108 -17.082 37.917 1.00 52.44 104 THR A O 1
ATOM 839 N N . ASP A 1 105 ? -27.381 -16.254 35.973 1.00 56.53 105 ASP A N 1
ATOM 840 C CA . ASP A 1 105 ? -26.118 -16.964 35.932 1.00 56.53 105 ASP A CA 1
ATOM 841 C C . ASP A 1 105 ? -25.069 -15.916 36.277 1.00 56.53 105 ASP A C 1
ATOM 843 O O . ASP A 1 105 ? -24.809 -14.999 35.495 1.00 56.53 105 ASP A O 1
ATOM 847 N N . ASP A 1 106 ? -24.521 -16.015 37.490 1.00 60.22 106 ASP A N 1
ATOM 848 C CA . ASP A 1 106 ? -23.288 -15.332 37.862 1.00 60.22 106 ASP A CA 1
ATOM 849 C C . ASP A 1 106 ? -22.252 -15.667 36.786 1.00 60.22 106 ASP A C 1
ATOM 851 O O . ASP A 1 106 ? -21.673 -16.756 36.762 1.00 60.22 106 ASP A O 1
ATOM 855 N N . PHE A 1 107 ? -22.058 -14.745 35.845 1.00 52.66 107 PHE A N 1
ATOM 856 C CA . PHE A 1 107 ? -21.050 -14.865 34.809 1.00 52.66 107 PHE A CA 1
ATOM 857 C C . PHE A 1 107 ? -19.697 -14.758 35.514 1.00 52.66 107 PHE A C 1
ATOM 859 O O . PHE A 1 107 ? -19.162 -13.670 35.736 1.00 52.66 107 PHE A O 1
ATOM 866 N N . VAL A 1 108 ? -19.161 -15.906 35.929 1.00 61.31 108 VAL A N 1
ATOM 867 C CA . VAL A 1 108 ? -17.793 -16.031 36.417 1.00 61.31 108 VAL A CA 1
ATOM 868 C C . VAL A 1 108 ? -16.900 -15.783 35.211 1.00 61.31 108 VAL A C 1
ATOM 870 O O . VAL A 1 108 ? -16.515 -16.703 34.489 1.00 61.31 108 VAL A O 1
ATOM 873 N N . TYR A 1 109 ? -16.588 -14.514 34.955 1.00 63.56 109 TYR A N 1
ATOM 874 C CA . TYR A 1 109 ? -15.446 -14.180 34.123 1.00 63.56 109 TYR A CA 1
ATOM 875 C C . TYR A 1 109 ? -14.257 -14.945 34.702 1.00 63.56 109 TYR A C 1
ATOM 877 O O . TYR A 1 109 ? -14.090 -14.939 35.927 1.00 63.56 109 TYR A O 1
A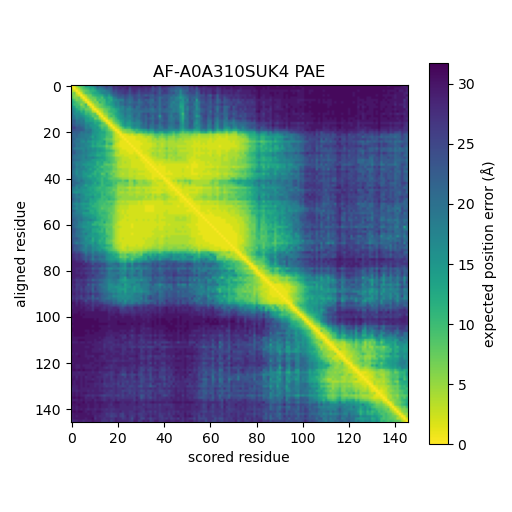TOM 885 N N . PRO A 1 110 ? -13.437 -15.620 33.882 1.00 64.62 110 PRO A N 1
ATOM 886 C CA . PRO A 1 110 ? -12.189 -16.147 34.388 1.00 64.62 110 PRO A CA 1
ATOM 887 C C . PRO A 1 110 ? -11.427 -14.954 34.956 1.00 64.62 110 PRO A C 1
ATOM 889 O O . PRO A 1 110 ? -10.975 -14.079 34.217 1.00 64.62 110 PRO A O 1
ATOM 892 N N . THR A 1 111 ? -11.357 -14.874 36.284 1.00 66.06 111 THR A N 1
ATOM 893 C CA . THR A 1 111 ? -10.501 -13.910 36.952 1.00 66.06 111 THR A CA 1
ATOM 894 C C . THR A 1 111 ? -9.102 -14.265 36.491 1.00 66.06 111 THR A C 1
ATOM 896 O O . THR A 1 111 ? -8.558 -15.299 36.887 1.00 66.06 111 THR A O 1
ATOM 899 N N . TRP A 1 112 ? -8.554 -13.449 35.592 1.00 65.75 112 TRP A N 1
ATOM 900 C CA . TRP A 1 112 ? -7.191 -13.577 35.097 1.00 65.75 112 TRP A CA 1
ATOM 901 C C . TRP A 1 112 ? -6.241 -13.216 36.236 1.00 65.75 112 TRP A C 1
ATOM 903 O O . TRP A 1 112 ? -5.688 -12.121 36.309 1.00 65.75 112 TRP A O 1
ATOM 913 N N . ASN A 1 113 ? -6.115 -14.142 37.180 1.00 71.12 113 ASN A N 1
ATOM 914 C CA . ASN A 1 113 ? -5.166 -14.053 38.264 1.00 71.12 113 ASN A CA 1
ATOM 915 C C . ASN A 1 113 ? -3.779 -14.305 37.690 1.00 71.12 113 ASN A C 1
ATOM 917 O O . ASN A 1 113 ? -3.573 -15.212 36.880 1.00 71.12 113 ASN A O 1
ATOM 921 N N . ARG A 1 114 ? -2.817 -13.500 38.132 1.00 70.19 114 ARG A N 1
ATOM 922 C CA . ARG A 1 114 ? -1.409 -13.757 37.857 1.00 70.19 114 ARG A CA 1
ATOM 923 C C . ARG A 1 114 ? -1.046 -15.139 38.438 1.00 70.19 114 ARG A C 1
ATOM 925 O O . ARG A 1 114 ? -1.315 -15.362 39.616 1.00 70.19 114 ARG A O 1
ATOM 932 N N . PRO A 1 115 ? -0.439 -16.043 37.649 1.00 77.25 115 PRO A N 1
ATOM 933 C CA . PRO A 1 115 ? 0.121 -17.291 38.164 1.00 77.25 115 PRO A CA 1
ATOM 934 C C . PRO A 1 115 ? 1.085 -17.024 39.323 1.00 77.25 115 PRO A C 1
ATOM 936 O O . PRO A 1 115 ? 1.898 -16.099 39.238 1.00 77.25 115 PRO A O 1
ATOM 939 N N . LEU A 1 116 ? 0.989 -17.810 40.400 1.00 74.50 116 LEU A N 1
ATOM 940 C CA . LEU A 1 116 ? 1.710 -17.540 41.648 1.00 74.50 116 LEU A CA 1
ATOM 941 C C . LEU A 1 116 ? 3.229 -17.513 41.457 1.00 74.50 116 LEU A C 1
ATOM 943 O O . LEU A 1 116 ? 3.933 -16.739 42.098 1.00 74.50 116 LEU A O 1
ATOM 947 N N . GLU A 1 117 ? 3.708 -18.303 40.506 1.00 77.06 117 GLU A N 1
ATOM 948 C CA . GLU A 1 117 ? 5.104 -18.405 40.113 1.00 77.06 117 GLU A CA 1
ATOM 949 C C . GLU A 1 117 ? 5.653 -17.038 39.694 1.00 77.06 117 GLU A C 1
ATOM 951 O O . GLU A 1 117 ? 6.792 -16.718 40.004 1.00 77.06 117 GLU A O 1
ATOM 956 N N . LEU A 1 118 ? 4.831 -16.195 39.055 1.00 68.44 118 LEU A N 1
ATOM 957 C CA . LEU A 1 118 ? 5.198 -14.861 38.569 1.00 68.44 118 LEU A CA 1
ATOM 958 C C . LEU A 1 118 ? 5.165 -13.764 39.645 1.00 68.44 118 LEU A C 1
ATOM 960 O O . LEU A 1 118 ? 5.433 -12.604 39.317 1.00 68.44 118 LEU A O 1
ATOM 964 N N . HIS A 1 119 ? 4.817 -14.074 40.897 1.00 67.62 119 HIS A N 1
ATOM 965 C CA . HIS A 1 119 ? 4.943 -13.114 42.000 1.00 67.62 119 HIS A CA 1
ATOM 966 C C . HIS A 1 119 ? 6.377 -13.020 42.530 1.00 67.62 119 HIS A C 1
ATOM 968 O O . HIS A 1 119 ? 6.795 -11.933 42.925 1.00 67.62 119 HIS A O 1
ATOM 974 N N . ASP A 1 120 ? 7.141 -14.113 42.458 1.00 70.25 120 ASP A N 1
ATOM 975 C CA . ASP A 1 120 ? 8.495 -14.193 43.023 1.00 70.25 120 ASP A CA 1
ATOM 976 C C . ASP A 1 120 ? 9.597 -13.793 42.022 1.00 70.25 120 ASP A C 1
ATOM 978 O O . ASP A 1 120 ? 10.759 -13.610 42.395 1.00 70.25 120 ASP A O 1
ATOM 982 N N . TYR A 1 121 ? 9.254 -13.604 40.741 1.00 71.12 121 TYR A N 1
ATOM 983 C CA . TYR A 1 121 ? 10.199 -13.126 39.730 1.00 71.12 121 TYR A CA 1
ATOM 984 C C . TYR A 1 121 ? 10.298 -11.596 39.736 1.00 71.12 121 TYR A C 1
ATOM 986 O O . TYR A 1 121 ? 9.430 -10.884 39.236 1.00 71.12 121 TYR A O 1
ATOM 994 N N . SER A 1 122 ? 11.426 -11.086 40.227 1.00 67.75 122 SER A N 1
ATOM 995 C CA . SER A 1 122 ? 11.763 -9.655 40.252 1.00 67.75 122 SER A CA 1
ATOM 996 C C . SER A 1 122 ? 12.240 -9.085 38.905 1.00 67.75 122 SER A C 1
ATOM 998 O O . SER A 1 122 ? 12.373 -7.873 38.762 1.00 67.75 122 SER A O 1
ATOM 1000 N N . MET A 1 123 ? 12.488 -9.937 37.905 1.00 76.44 123 MET A N 1
ATOM 1001 C CA . MET A 1 123 ? 13.048 -9.575 36.591 1.00 76.44 123 MET A CA 1
ATOM 1002 C C . MET A 1 123 ? 12.072 -9.886 35.445 1.00 76.44 123 MET A C 1
ATOM 1004 O O . MET A 1 123 ? 12.444 -10.477 34.432 1.00 76.44 123 MET A O 1
ATOM 1008 N N . LEU A 1 124 ? 10.797 -9.535 35.606 1.00 76.25 124 LEU A N 1
ATOM 1009 C CA . LEU A 1 124 ? 9.817 -9.669 34.526 1.00 76.25 124 LEU A CA 1
ATOM 1010 C C . LEU A 1 124 ? 10.024 -8.575 33.465 1.00 76.25 124 LEU A C 1
ATOM 1012 O O . LEU A 1 124 ? 10.469 -7.477 33.803 1.00 76.25 124 LEU A O 1
ATOM 1016 N N . PRO A 1 125 ? 9.698 -8.828 32.187 1.00 80.19 125 PRO A N 1
ATOM 1017 C CA . PRO A 1 125 ? 9.638 -7.768 31.188 1.00 80.19 125 PRO A CA 1
ATOM 1018 C C . PRO A 1 125 ? 8.526 -6.758 31.541 1.00 80.19 125 PRO A C 1
ATOM 1020 O O . PRO A 1 125 ? 7.535 -7.153 32.160 1.00 80.19 125 PRO A O 1
ATOM 1023 N N . PRO A 1 126 ? 8.628 -5.484 31.111 1.00 74.44 126 PRO A N 1
ATOM 1024 C CA . PRO A 1 126 ? 7.672 -4.431 31.474 1.00 74.44 126 PRO A CA 1
ATOM 1025 C C . PRO A 1 126 ? 6.199 -4.751 31.183 1.00 74.44 126 PRO A C 1
ATOM 1027 O O . PRO A 1 126 ? 5.321 -4.358 31.943 1.00 74.44 126 PRO A O 1
ATOM 1030 N N . SER A 1 127 ? 5.916 -5.512 30.121 1.00 77.25 127 SER A N 1
ATOM 1031 C CA . SER A 1 127 ? 4.559 -5.958 29.762 1.00 77.25 127 SER A CA 1
ATOM 1032 C C . SER A 1 127 ? 3.925 -6.917 30.775 1.00 77.25 127 SER A C 1
ATOM 1034 O O . SER A 1 127 ? 2.710 -7.087 30.778 1.00 77.25 127 SER A O 1
ATOM 1036 N N . LEU A 1 128 ? 4.737 -7.550 31.626 1.00 77.06 128 LEU A N 1
ATOM 1037 C CA . LEU A 1 128 ? 4.313 -8.480 32.672 1.00 77.06 128 LEU A CA 1
ATOM 1038 C C . LEU A 1 128 ? 4.475 -7.882 34.073 1.00 77.06 128 LEU A C 1
ATOM 1040 O O . LEU A 1 128 ? 4.382 -8.605 35.069 1.00 77.06 128 LEU A O 1
ATOM 1044 N N . TRP A 1 129 ? 4.722 -6.578 34.198 1.00 76.38 129 TRP A N 1
ATOM 1045 C CA . TRP A 1 129 ? 4.719 -5.916 35.500 1.00 76.38 129 TRP A CA 1
ATOM 1046 C C . TRP A 1 129 ? 3.295 -5.764 36.042 1.00 76.38 129 TRP A C 1
ATOM 1048 O O . TRP A 1 129 ? 2.348 -5.631 35.265 1.00 76.38 129 TRP A O 1
ATOM 1058 N N . PRO A 1 130 ? 3.098 -5.846 37.370 1.00 71.94 130 PRO A N 1
ATOM 1059 C CA . PRO A 1 130 ? 1.796 -5.576 37.957 1.00 71.94 130 PRO A CA 1
ATOM 1060 C C . PRO A 1 130 ? 1.377 -4.138 37.656 1.00 71.94 130 PRO A C 1
ATOM 1062 O O . PRO A 1 130 ? 2.159 -3.209 37.851 1.00 71.94 130 PRO A O 1
ATOM 1065 N N . ILE A 1 131 ? 0.127 -3.957 37.236 1.00 74.44 131 ILE A N 1
ATOM 1066 C CA . ILE A 1 131 ? -0.479 -2.630 37.172 1.00 74.44 131 ILE A CA 1
ATOM 1067 C C . ILE A 1 131 ? -0.760 -2.214 38.616 1.00 74.44 131 ILE A C 1
ATOM 1069 O O . ILE A 1 131 ? -1.693 -2.707 39.248 1.00 74.44 131 ILE A O 1
ATOM 1073 N N . THR A 1 132 ? 0.084 -1.343 39.158 1.00 75.56 132 THR A N 1
ATOM 1074 C CA . THR A 1 132 ? -0.122 -0.719 40.468 1.00 75.56 132 THR A CA 1
ATOM 1075 C C . THR A 1 132 ? -0.668 0.700 40.292 1.00 75.56 132 THR A C 1
ATOM 1077 O O . THR A 1 132 ? -0.418 1.327 39.256 1.00 75.56 132 THR A O 1
ATOM 1080 N N . PRO A 1 133 ? -1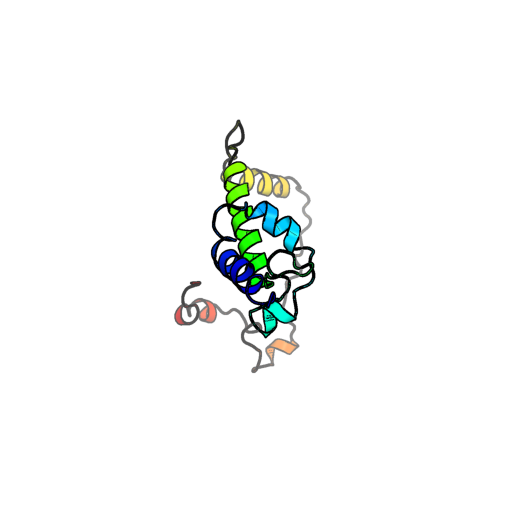.373 1.261 41.290 1.00 74.94 133 PRO A N 1
ATOM 1081 C CA . PRO A 1 133 ? -1.819 2.657 41.249 1.00 74.94 133 PRO A CA 1
ATOM 1082 C C . PRO A 1 133 ? -0.667 3.643 40.985 1.00 74.94 133 PRO A C 1
ATOM 1084 O O . PRO A 1 133 ? -0.832 4.626 40.271 1.00 74.94 133 PRO A O 1
ATOM 1087 N N . GLU A 1 134 ? 0.525 3.336 41.501 1.00 71.56 134 GLU A N 1
ATOM 1088 C CA . GLU A 1 134 ? 1.755 4.110 41.300 1.00 71.56 134 GLU A CA 1
ATOM 1089 C C . GLU A 1 134 ? 2.269 4.030 39.853 1.00 71.56 134 GLU A C 1
ATOM 1091 O O . GLU A 1 134 ? 2.727 5.030 39.303 1.00 71.56 134 GLU A O 1
ATOM 1096 N N . SER A 1 135 ? 2.146 2.865 39.201 1.00 67.50 135 SER A N 1
ATOM 1097 C CA . SER A 1 135 ? 2.499 2.704 37.783 1.00 67.50 135 SER A CA 1
ATOM 1098 C C . SER A 1 135 ? 1.590 3.520 36.858 1.00 67.50 135 SER A C 1
ATOM 1100 O O . SER A 1 135 ? 2.065 4.073 35.871 1.00 67.50 135 SER A O 1
ATOM 1102 N N . LEU A 1 136 ? 0.306 3.656 37.214 1.00 66.25 136 LEU A N 1
ATOM 1103 C CA . LEU A 1 136 ? -0.671 4.461 36.474 1.00 66.25 136 LEU A CA 1
ATOM 1104 C C . LEU A 1 136 ? -0.470 5.966 36.687 1.00 66.25 136 LEU A C 1
ATOM 1106 O O . LEU A 1 136 ? -0.748 6.758 35.790 1.00 66.25 136 LEU A O 1
ATOM 1110 N N . ALA A 1 137 ? 0.020 6.368 37.862 1.00 67.12 137 ALA A N 1
ATOM 1111 C CA . ALA A 1 137 ? 0.290 7.767 38.183 1.00 67.12 137 ALA A CA 1
ATOM 1112 C C . ALA A 1 137 ? 1.532 8.327 37.462 1.00 67.12 137 ALA A C 1
ATOM 1114 O O . ALA A 1 137 ? 1.654 9.542 37.305 1.00 67.12 137 ALA A O 1
ATOM 1115 N N . ASN A 1 138 ? 2.439 7.463 36.987 1.00 62.62 138 ASN A N 1
ATOM 1116 C CA . ASN A 1 138 ? 3.618 7.859 36.217 1.00 62.62 138 ASN A CA 1
ATOM 1117 C C . ASN A 1 138 ? 3.260 8.169 34.752 1.00 62.62 138 ASN A C 1
ATOM 1119 O O . ASN A 1 138 ? 3.640 7.462 33.820 1.00 62.62 138 ASN A O 1
ATOM 1123 N N . THR A 1 139 ? 2.569 9.289 34.534 1.00 59.94 139 THR A N 1
ATOM 1124 C CA . THR A 1 139 ? 2.266 9.835 33.197 1.00 59.94 139 THR A CA 1
ATOM 1125 C C . THR A 1 139 ? 3.515 10.300 32.438 1.00 59.94 139 THR A C 1
ATOM 1127 O O . THR A 1 139 ? 3.461 10.521 31.233 1.00 59.94 139 THR A O 1
ATOM 1130 N N . THR A 1 140 ? 4.666 10.399 33.112 1.00 59.84 140 THR A N 1
ATOM 1131 C CA . THR A 1 140 ? 5.951 10.811 32.526 1.00 59.84 140 THR A CA 1
ATOM 1132 C C . THR A 1 140 ? 6.498 9.810 31.500 1.00 59.84 140 THR A C 1
ATOM 1134 O O . THR A 1 140 ? 7.222 10.208 30.589 1.00 59.84 140 THR A O 1
ATOM 1137 N N . THR A 1 141 ? 6.181 8.515 31.634 1.00 57.69 141 THR A N 1
ATOM 1138 C CA . THR A 1 141 ? 6.684 7.455 30.734 1.00 57.69 141 THR A CA 1
ATOM 1139 C C . THR A 1 141 ? 5.795 7.264 29.503 1.00 57.69 141 THR A C 1
ATOM 1141 O O . THR A 1 141 ? 6.282 6.848 28.455 1.00 57.69 141 THR A O 1
ATOM 1144 N N . PHE A 1 142 ? 4.515 7.631 29.596 1.00 57.09 142 PHE A N 1
ATOM 1145 C CA . PHE A 1 142 ? 3.597 7.716 28.461 1.00 57.09 142 PHE A CA 1
ATOM 1146 C C . PHE A 1 142 ? 3.676 9.116 27.848 1.00 57.09 142 PHE A C 1
ATOM 1148 O O . PHE A 1 142 ? 2.752 9.923 27.948 1.00 57.09 142 PHE A O 1
ATOM 1155 N N . LYS A 1 143 ? 4.814 9.430 27.221 1.00 59.16 143 LYS A N 1
ATOM 1156 C CA . LYS A 1 143 ? 4.846 10.568 26.302 1.00 59.16 143 LYS A CA 1
ATOM 1157 C C . LYS A 1 143 ? 3.923 10.234 25.136 1.00 59.16 143 LYS A C 1
ATOM 1159 O O . LYS A 1 143 ? 4.075 9.164 24.563 1.00 59.16 143 LYS A O 1
ATOM 1164 N N . GLU A 1 144 ? 2.953 11.122 24.919 1.00 62.81 144 GLU A N 1
ATOM 1165 C CA . GLU A 1 144 ? 2.076 11.273 23.753 1.00 62.81 144 GLU A CA 1
ATOM 1166 C C . GLU A 1 144 ? 2.035 10.089 22.774 1.00 62.81 144 GLU A C 1
ATOM 1168 O O . GLU A 1 144 ? 3.017 9.742 22.127 1.00 62.81 144 GLU A O 1
ATOM 1173 N N . TRP A 1 145 ? 0.854 9.495 22.601 1.00 61.56 145 TRP A N 1
ATOM 1174 C CA . TRP A 1 145 ? 0.609 8.716 21.392 1.00 61.56 145 TRP A CA 1
ATOM 1175 C C . TRP A 1 145 ? 0.600 9.709 20.219 1.00 61.56 145 TRP A C 1
ATOM 1177 O O . TRP A 1 145 ? -0.412 10.370 19.986 1.00 61.56 145 TRP A O 1
ATOM 1187 N N . GLY A 1 146 ? 1.748 9.871 19.559 1.00 52.41 146 GLY A N 1
ATOM 1188 C CA . GLY A 1 146 ? 1.985 10.834 18.482 1.00 52.41 146 GLY A CA 1
ATOM 1189 C C . GLY A 1 146 ? 3.217 10.477 17.672 1.00 52.41 146 GLY A C 1
ATOM 1190 O O . GLY A 1 146 ? 4.326 10.544 18.243 1.00 52.41 146 GLY A O 1
#

Radius of gyration: 29.52 Å; Cα contacts (8 Å, |Δi|>4): 48; chains: 1; bounding box: 57×31×82 Å

Organism: NCBI:txid516756

Nearest PDB structures (foldseek):
  8y6o-assembly1_V  TM=6.361E-01  e=3.177E-03  Homo sapiens

Foldseek 3Di:
DPPPVLVVVLVVLVPPVPPDDQLVVLLVQQVPFAADPCCVPVVDDSCRPVDSHHNDDPVRSVVSVVVVVVVVVVVVPPQPPVGDDDPVVVVCVVVVVVVVPPDPPPPPDPPPDDDPVLVPDPDDDPVSDDPDPVVVVPCVVVDDPD

Sequence (146 aa):
MEISDEHSRNEESRIDSSHGIDPEVILKEESTKIPCKWYLSVGDCAFGLGCRYSHYTPPMIWELQRLVAIRNQSKLNVTPENGWPNPDDIIKEYFENNTSTSSTDDFVYPTWNRPLELHDYSMLPPSLWPITPESLANTTTFKEWG

Mean predicted aligned error: 18.41 Å